Protein AF-A0A1Z1WNC3-F1 (afdb_monomer)

pLDDT: mean 75.71, std 20.49, range [34.81, 97.62]

Nearest PDB structures (foldseek):
  7zm7-assembly1_F  TM=2.151E-01  e=3.135E+00  Thermochaetoides thermophila DSM 1495

Foldseek 3Di:
DPVVVVVVVVVVVVVVVVVVVVVLVVVVVVVQVVQVVVQVVQPVKGWDWDDDPSDIDIDIGHDDPPDDPPPPPDDDDDDDDDDDDDDDDDDDDDDDDDPPPPDDDDDDDDDPVVVVVLVVVCVVVVHDSVVSVVVVVVVVVVVVVVVVVVVVVPPPPPDPDDDDDDDDDDD

Sequence (171 aa):
MEAGDEETRELAERLVAPLASAVRLTLLDALSAAADEITRDLAPGSVEIRLRGLDPTFVVTAPPPDEPFEDEVDQDFDHPHNGVAPSLVSLAPVAMNGEEGATSRINFRPPEHLKTRIEEAAGRERLSVNAWLVRAVSAMLEFDEQRGRRAERRVPRGAQGSSRRYTGWVN

Mean predicted aligned error: 20.3 Å

Organism: NCBI:txid67267

Solvent-accessible surface area (backbone atoms only — not comparable to full-atom values): 11226 Å² total; per-residue (Å²): 123,66,71,64,56,52,56,50,48,58,51,49,66,67,44,49,62,60,48,54,50,52,54,49,51,53,51,51,51,52,51,49,56,50,30,54,53,50,22,66,75,43,61,86,15,42,45,46,81,46,70,60,88,90,48,77,42,82,45,74,45,74,49,80,78,79,75,75,79,77,76,86,65,93,66,96,70,91,81,85,93,81,82,89,83,84,87,83,84,85,83,79,79,90,77,89,75,75,96,64,74,85,77,79,86,78,92,82,84,66,59,69,76,54,46,55,52,46,50,54,54,14,57,76,69,76,40,54,57,66,61,38,49,54,52,52,51,51,54,51,52,55,51,49,53,58,49,52,57,54,53,56,72,66,52,76,95,78,71,96,68,87,78,94,77,89,79,88,89,80,134

InterPro domains:
  IPR010985 Ribbon-helix-helix [SSF47598] (102-148)
  IPR013321 Arc-type ribbon-helix-helix [G3DSA:1.10.1220.10] (97-148)

Radius of gyration: 31.41 Å; Cα contacts (8 Å, |Δi|>4): 55; chains: 1; bounding box: 76×49×97 Å

Structure (mmCIF, N/CA/C/O backbone):
data_AF-A0A1Z1WNC3-F1
#
_entry.id   AF-A0A1Z1WNC3-F1
#
loop_
_atom_site.group_PDB
_atom_site.id
_atom_site.type_symbol
_atom_site.label_atom_id
_atom_site.label_alt_id
_atom_site.label_comp_id
_atom_site.label_asym_id
_atom_site.label_entity_id
_atom_site.label_seq_id
_atom_site.pdbx_PDB_ins_code
_atom_site.Cartn_x
_atom_site.Cartn_y
_atom_site.Cartn_z
_atom_site.occupancy
_atom_site.B_iso_or_equiv
_atom_site.auth_seq_id
_atom_site.auth_comp_id
_atom_site.auth_asym_id
_atom_site.auth_atom_id
_atom_site.pdbx_PDB_model_num
ATOM 1 N N . MET A 1 1 ? -31.635 22.665 34.136 1.00 60.25 1 MET A N 1
ATOM 2 C CA . MET A 1 1 ? -30.977 22.399 32.838 1.00 60.25 1 MET A CA 1
ATOM 3 C C . MET A 1 1 ? -29.826 21.397 32.965 1.00 60.25 1 MET A C 1
ATOM 5 O O . MET A 1 1 ? -29.495 20.807 31.956 1.00 60.25 1 MET A O 1
ATOM 9 N N . GLU A 1 2 ? -29.284 21.133 34.164 1.00 65.56 2 GLU A N 1
ATOM 10 C CA . GLU A 1 2 ? -28.157 20.196 34.379 1.00 65.56 2 GLU A CA 1
ATOM 11 C C . GLU A 1 2 ? -28.426 18.721 34.037 1.00 65.56 2 GLU A C 1
ATOM 13 O O . GLU A 1 2 ? -27.537 18.059 33.522 1.00 65.56 2 GLU A O 1
ATOM 18 N N . ALA A 1 3 ? -29.637 18.196 34.258 1.00 68.12 3 ALA A N 1
ATOM 19 C CA . ALA A 1 3 ? -29.897 16.761 34.068 1.00 68.12 3 ALA A CA 1
ATOM 20 C C . ALA A 1 3 ? -29.716 16.266 32.615 1.00 68.12 3 ALA A C 1
ATOM 22 O O . ALA A 1 3 ? -29.323 15.125 32.405 1.00 68.12 3 ALA A O 1
ATOM 23 N N . GLY A 1 4 ? -29.978 17.119 31.615 1.00 76.38 4 GLY A N 1
ATOM 24 C CA . GLY A 1 4 ? -29.804 16.753 30.203 1.00 76.38 4 GLY A CA 1
ATOM 25 C C . GLY A 1 4 ? -28.345 16.772 29.734 1.00 76.38 4 GLY A C 1
ATOM 26 O O . GLY A 1 4 ? -28.005 16.080 28.777 1.00 76.38 4 GLY A O 1
ATOM 27 N N . ASP A 1 5 ? -27.482 17.538 30.404 1.00 84.00 5 ASP A N 1
ATOM 28 C CA . ASP A 1 5 ? -26.047 17.585 30.099 1.00 84.00 5 ASP A CA 1
ATOM 29 C C . ASP A 1 5 ? -25.344 16.326 30.632 1.00 84.00 5 ASP A C 1
ATOM 31 O O . ASP A 1 5 ? -24.574 15.692 29.910 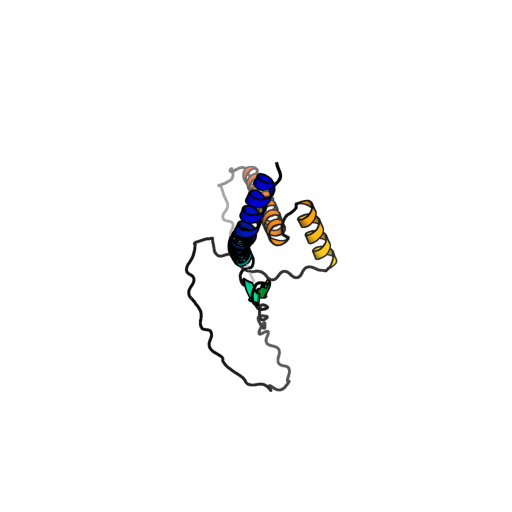1.00 84.00 5 ASP A O 1
ATOM 35 N N . GLU A 1 6 ? -25.712 15.881 31.840 1.00 85.81 6 GLU A N 1
ATOM 36 C CA . GLU A 1 6 ? -25.173 14.660 32.454 1.00 85.81 6 GLU A CA 1
ATOM 37 C C . GLU A 1 6 ? -25.549 13.395 31.662 1.00 85.81 6 GLU A C 1
ATOM 39 O O . GLU A 1 6 ? -24.688 12.581 31.343 1.00 85.81 6 GLU A O 1
ATOM 44 N N . GLU A 1 7 ? -26.810 13.259 31.237 1.00 83.31 7 GLU A N 1
ATOM 45 C CA . GLU A 1 7 ? -27.254 12.118 30.418 1.00 83.31 7 GLU A CA 1
ATOM 46 C C . GLU A 1 7 ? -26.538 12.073 29.054 1.00 83.31 7 GLU A C 1
ATOM 48 O O . GLU A 1 7 ? -26.148 11.007 28.564 1.00 83.31 7 GLU A O 1
ATOM 53 N N . THR A 1 8 ? -26.299 13.245 28.454 1.00 88.31 8 THR A N 1
ATOM 54 C CA . THR A 1 8 ? -25.534 13.365 27.205 1.00 88.31 8 THR A CA 1
ATOM 55 C C . THR A 1 8 ? -24.071 12.970 27.415 1.00 88.31 8 THR A C 1
ATOM 57 O O . THR A 1 8 ? -23.488 12.273 26.577 1.00 88.31 8 THR A O 1
ATOM 60 N N . ARG A 1 9 ? -23.479 13.361 28.547 1.00 88.38 9 ARG A N 1
ATOM 61 C CA . ARG A 1 9 ? -22.112 13.000 28.927 1.00 88.38 9 ARG A CA 1
ATOM 62 C C . ARG A 1 9 ? -21.962 11.493 29.141 1.00 88.38 9 ARG A C 1
ATOM 64 O O . ARG A 1 9 ? -21.058 10.888 28.566 1.00 88.38 9 ARG A O 1
ATOM 71 N N . GLU A 1 10 ? -22.880 10.872 29.876 1.00 91.62 10 GLU A N 1
ATOM 72 C CA . GLU A 1 10 ? -22.891 9.423 30.098 1.00 91.62 10 GLU A CA 1
ATOM 73 C C . GLU A 1 10 ? -23.035 8.634 28.787 1.00 91.62 10 GLU A C 1
ATOM 75 O O . GLU A 1 10 ? -22.466 7.549 28.629 1.00 91.62 10 GLU A O 1
ATOM 80 N N . LEU A 1 11 ? -23.828 9.136 27.834 1.00 90.94 11 LEU A N 1
ATOM 81 C CA . LEU A 1 11 ? -23.948 8.539 26.501 1.00 90.94 11 LEU A CA 1
ATOM 82 C C . LEU A 1 11 ? -22.644 8.665 25.708 1.00 90.94 11 LEU A C 1
ATOM 84 O O . LEU A 1 11 ? -22.208 7.689 25.097 1.00 90.94 11 LEU A O 1
ATOM 88 N N . ALA A 1 12 ? -22.000 9.833 25.740 1.00 90.75 12 ALA A N 1
ATOM 89 C CA . ALA A 1 12 ? -20.724 10.048 25.069 1.00 90.75 12 ALA A CA 1
ATOM 90 C C . ALA A 1 12 ? -19.634 9.113 25.619 1.00 90.75 12 ALA A C 1
ATOM 92 O O . ALA A 1 12 ? -18.965 8.436 24.839 1.00 90.75 12 ALA A O 1
ATOM 93 N N . GLU A 1 13 ? -19.504 8.996 26.943 1.00 92.38 13 GLU A N 1
ATOM 94 C CA . GLU A 1 13 ? -18.517 8.121 27.592 1.00 92.38 13 GLU A CA 1
ATOM 95 C C . GLU A 1 13 ? -18.703 6.643 27.201 1.00 92.38 13 GLU A C 1
ATOM 97 O O . GLU A 1 13 ? -17.723 5.938 26.941 1.00 92.38 13 GLU A O 1
ATOM 102 N N . ARG A 1 14 ? -19.953 6.186 27.039 1.00 94.19 14 ARG A N 1
ATOM 103 C CA . ARG A 1 14 ? -20.269 4.831 26.551 1.00 94.19 14 ARG A CA 1
ATOM 104 C C . ARG A 1 14 ? -19.893 4.602 25.085 1.00 94.19 14 ARG A C 1
ATOM 106 O O . ARG A 1 14 ? -19.600 3.468 24.708 1.00 94.19 14 ARG A O 1
ATOM 113 N N . LEU A 1 15 ? -19.899 5.646 24.256 1.00 95.69 15 LEU A N 1
ATOM 114 C CA . LEU A 1 15 ? -19.623 5.546 22.819 1.00 95.69 15 LEU A CA 1
ATOM 115 C C . LEU A 1 15 ? -18.136 5.644 22.468 1.00 95.69 15 LEU A C 1
ATOM 117 O O . LEU A 1 15 ? -17.735 5.121 21.427 1.00 95.69 15 LEU A O 1
ATOM 121 N N . VAL A 1 16 ? -17.306 6.258 23.317 1.00 94.75 16 VAL A N 1
ATOM 122 C CA . VAL A 1 16 ? -15.878 6.472 23.023 1.00 94.75 16 VAL A CA 1
ATOM 123 C C . VAL A 1 16 ? -15.142 5.156 22.755 1.00 94.75 16 VAL A C 1
ATOM 125 O O . VAL A 1 16 ? -14.445 5.046 21.747 1.00 94.75 16 VAL A O 1
ATOM 128 N N . ALA A 1 17 ? -15.302 4.140 23.608 1.00 93.38 17 ALA A N 1
ATOM 129 C CA . ALA A 1 17 ? -14.576 2.874 23.454 1.00 93.38 17 ALA A CA 1
ATOM 130 C C . ALA A 1 17 ? -14.989 2.064 22.197 1.00 93.38 17 ALA A C 1
ATOM 132 O O . ALA A 1 17 ? -14.100 1.629 21.451 1.00 93.38 17 ALA A O 1
ATOM 133 N N . PRO A 1 18 ? -16.292 1.885 21.892 1.00 94.56 18 PRO A N 1
ATOM 134 C CA . PRO A 1 18 ? -16.732 1.285 20.631 1.00 94.56 18 PRO A CA 1
ATOM 135 C C . PRO A 1 18 ? -16.279 2.072 19.398 1.00 94.56 18 PRO A C 1
ATOM 137 O O . PRO A 1 18 ? -15.811 1.475 18.428 1.00 94.56 18 PRO A O 1
ATOM 140 N N . LEU A 1 19 ? -16.363 3.406 19.438 1.00 96.31 19 LEU A N 1
ATOM 141 C CA . LEU A 1 19 ? -15.965 4.260 18.320 1.00 96.31 19 LEU A CA 1
ATOM 142 C C . LEU A 1 19 ? -14.458 4.179 18.059 1.00 96.31 19 LEU A C 1
ATOM 144 O O . LEU A 1 19 ? -14.043 4.022 16.913 1.00 96.31 19 LEU A O 1
ATOM 148 N N . ALA A 1 20 ? -13.637 4.219 19.111 1.00 92.88 20 ALA A N 1
ATOM 149 C CA . ALA A 1 20 ? -12.190 4.066 18.994 1.00 92.88 20 ALA A CA 1
ATOM 150 C C . ALA A 1 20 ? -11.814 2.705 18.384 1.00 92.88 20 ALA A C 1
ATOM 152 O O . ALA A 1 20 ? -10.911 2.623 17.551 1.00 92.88 20 ALA A O 1
ATOM 153 N N . SER A 1 21 ? -12.551 1.648 18.739 1.00 95.69 21 SER A N 1
ATOM 154 C CA . SER A 1 21 ? -12.364 0.309 18.175 1.00 95.69 21 SER A CA 1
ATOM 155 C C . SER A 1 21 ? -12.737 0.250 16.691 1.00 95.69 21 SER A C 1
ATOM 157 O O . SER A 1 21 ? -11.983 -0.310 15.896 1.00 95.69 21 SER A O 1
ATOM 159 N N . ALA A 1 22 ? -13.861 0.863 16.305 1.00 96.38 22 ALA A N 1
ATOM 160 C CA . ALA A 1 22 ? -14.310 0.921 14.916 1.00 96.38 22 ALA A CA 1
ATOM 161 C C . ALA A 1 22 ? -13.334 1.711 14.033 1.00 96.38 22 ALA A C 1
ATOM 163 O O . ALA A 1 22 ? -12.907 1.210 12.999 1.00 96.38 22 ALA A O 1
ATOM 164 N N . VAL A 1 23 ? -12.906 2.900 14.475 1.00 96.06 23 VAL A N 1
ATOM 165 C CA . VAL A 1 23 ? -11.907 3.712 13.759 1.00 96.06 23 VAL A CA 1
ATOM 166 C C . VAL A 1 23 ? -10.604 2.937 13.590 1.00 96.06 23 VAL A C 1
ATOM 168 O O . VAL A 1 23 ? -10.039 2.912 12.499 1.00 96.06 23 VAL A O 1
ATOM 171 N N . ARG A 1 24 ? -10.138 2.260 14.644 1.00 93.50 24 ARG A N 1
ATOM 172 C CA . ARG A 1 24 ? -8.913 1.460 14.581 1.00 93.50 24 ARG A CA 1
ATOM 173 C C . ARG A 1 24 ? -9.025 0.310 13.581 1.00 93.50 24 ARG A C 1
ATOM 175 O O . ARG A 1 24 ? -8.076 0.080 12.838 1.00 93.50 24 ARG A O 1
ATOM 182 N N . LEU A 1 25 ? -10.152 -0.401 13.557 1.00 95.00 25 LEU A N 1
ATOM 183 C CA . LEU A 1 25 ? -10.376 -1.477 12.592 1.00 95.00 25 LEU A CA 1
ATOM 184 C C . LEU A 1 25 ? -10.359 -0.941 11.157 1.00 95.00 25 LEU A C 1
ATOM 186 O O . LEU A 1 25 ? -9.649 -1.492 10.323 1.00 95.00 25 LEU A O 1
ATOM 190 N N . THR A 1 26 ? -11.053 0.169 10.896 1.00 97.44 26 THR A N 1
ATOM 191 C CA . THR A 1 26 ? -11.053 0.822 9.579 1.00 97.44 26 THR A CA 1
ATOM 192 C C . THR A 1 26 ? -9.649 1.252 9.151 1.00 97.44 26 THR A C 1
ATOM 194 O O . THR A 1 26 ? -9.278 1.085 7.994 1.00 97.44 26 THR A O 1
ATOM 197 N N . LEU A 1 27 ? -8.836 1.778 10.075 1.00 96.31 27 LEU A N 1
ATOM 198 C CA . LEU A 1 27 ? -7.448 2.143 9.781 1.00 96.31 27 LEU A CA 1
ATOM 199 C C . LEU A 1 27 ? -6.585 0.919 9.463 1.00 96.31 27 LEU A C 1
ATOM 201 O O . LEU A 1 27 ? -5.783 0.976 8.538 1.00 96.31 27 LEU A O 1
ATOM 205 N N . LEU A 1 28 ? -6.737 -0.183 10.200 1.00 95.56 28 LEU A N 1
ATOM 206 C CA . LEU A 1 28 ? -6.001 -1.417 9.916 1.00 95.56 28 LEU A CA 1
ATOM 207 C C . LEU A 1 28 ? -6.384 -2.017 8.562 1.00 95.56 28 LEU A C 1
ATOM 209 O O . LEU A 1 28 ? -5.501 -2.486 7.848 1.00 95.56 28 LEU A O 1
ATOM 213 N N . ASP A 1 29 ? -7.664 -1.968 8.202 1.00 96.00 29 ASP A N 1
ATOM 214 C CA . ASP A 1 29 ? -8.154 -2.410 6.896 1.00 96.00 29 ASP A CA 1
ATOM 215 C C . ASP A 1 29 ? -7.550 -1.563 5.764 1.00 96.00 29 ASP A C 1
ATOM 217 O O . ASP A 1 29 ? -6.923 -2.092 4.847 1.00 96.00 29 ASP A O 1
ATOM 221 N N . ALA A 1 30 ? -7.605 -0.233 5.900 1.00 97.62 30 ALA A N 1
ATOM 222 C CA . ALA A 1 30 ? -7.017 0.691 4.932 1.00 97.62 30 ALA A CA 1
ATOM 223 C C . ALA A 1 30 ? -5.495 0.514 4.785 1.00 97.62 30 ALA A C 1
ATOM 225 O O . ALA A 1 30 ? -4.977 0.518 3.669 1.00 97.62 30 ALA A O 1
ATOM 226 N N . LEU A 1 31 ? -4.770 0.337 5.895 1.00 96.75 31 LEU A N 1
ATOM 227 C CA . LEU A 1 31 ? -3.327 0.089 5.863 1.00 96.75 31 LEU A CA 1
ATOM 228 C C . LEU A 1 31 ? -2.998 -1.259 5.211 1.00 96.75 31 LEU A C 1
ATOM 230 O O . LEU A 1 31 ? -2.019 -1.341 4.475 1.00 96.75 31 LEU A O 1
ATOM 234 N N . SER A 1 32 ? -3.808 -2.293 5.450 1.00 94.31 32 SER A N 1
ATOM 235 C CA . SER A 1 32 ? -3.619 -3.616 4.839 1.00 94.31 32 SER A CA 1
ATOM 236 C C . SER A 1 32 ? -3.816 -3.553 3.325 1.00 94.31 32 SER A C 1
ATOM 238 O O . SER A 1 32 ? -2.948 -4.000 2.581 1.00 94.31 32 SER A O 1
ATOM 240 N N . ALA A 1 33 ? -4.886 -2.898 2.864 1.00 96.12 33 ALA A N 1
ATOM 241 C CA . ALA A 1 33 ? -5.124 -2.680 1.439 1.00 96.12 33 ALA A CA 1
ATOM 242 C C . ALA A 1 33 ? -3.984 -1.885 0.773 1.00 96.12 33 ALA A C 1
ATOM 244 O O . ALA A 1 33 ? -3.541 -2.234 -0.321 1.00 96.12 33 ALA A O 1
ATOM 245 N N . ALA A 1 34 ? -3.468 -0.853 1.448 1.00 95.69 34 ALA A N 1
ATOM 246 C CA . ALA A 1 34 ? -2.327 -0.084 0.958 1.00 95.69 34 ALA A CA 1
ATOM 247 C C . ALA A 1 34 ? -1.033 -0.919 0.903 1.00 95.69 34 ALA A C 1
ATOM 249 O O . ALA A 1 34 ? -0.267 -0.803 -0.050 1.00 95.69 34 ALA A O 1
ATOM 250 N N . ALA A 1 35 ? -0.778 -1.775 1.897 1.00 93.38 35 ALA A N 1
ATOM 251 C CA . ALA A 1 35 ? 0.387 -2.661 1.903 1.00 93.38 35 ALA A CA 1
ATOM 252 C C . ALA A 1 35 ? 0.342 -3.685 0.757 1.00 93.38 35 ALA A C 1
ATOM 254 O O . ALA A 1 35 ? 1.378 -3.954 0.146 1.00 93.38 35 ALA A O 1
ATOM 255 N N . ASP A 1 36 ? -0.844 -4.200 0.419 1.00 93.94 36 ASP A N 1
ATOM 256 C CA . ASP A 1 36 ? -1.036 -5.092 -0.729 1.00 93.94 36 ASP A CA 1
ATOM 257 C C . ASP A 1 36 ? -0.745 -4.389 -2.059 1.00 93.94 36 ASP A C 1
ATOM 259 O O . ASP A 1 36 ? -0.116 -4.974 -2.941 1.00 93.94 36 ASP A O 1
ATOM 263 N N . GLU A 1 37 ? -1.188 -3.140 -2.216 1.00 94.81 37 GLU A N 1
ATOM 264 C CA . GLU A 1 37 ? -0.898 -2.326 -3.402 1.00 94.81 37 GLU A CA 1
ATOM 265 C C . GLU A 1 37 ? 0.610 -2.079 -3.539 1.00 94.81 37 GLU A C 1
ATOM 267 O O . GLU A 1 37 ? 1.201 -2.390 -4.572 1.00 94.81 37 GLU A O 1
ATOM 272 N N . ILE A 1 38 ? 1.263 -1.646 -2.456 1.00 93.25 38 ILE A N 1
ATOM 273 C CA . ILE A 1 38 ? 2.712 -1.411 -2.438 1.00 93.25 38 ILE A CA 1
ATOM 274 C C . ILE A 1 38 ? 3.489 -2.707 -2.705 1.00 93.25 38 ILE A C 1
ATOM 276 O O . ILE A 1 38 ? 4.492 -2.685 -3.412 1.00 93.25 38 ILE A O 1
ATOM 280 N N . THR A 1 39 ? 3.049 -3.845 -2.164 1.00 90.25 39 THR A N 1
ATOM 281 C CA . THR A 1 39 ? 3.710 -5.144 -2.373 1.00 90.25 39 THR A CA 1
ATOM 282 C C . THR A 1 39 ? 3.669 -5.578 -3.835 1.00 90.25 39 THR A C 1
ATOM 284 O O . THR A 1 39 ? 4.657 -6.117 -4.333 1.00 90.25 39 THR A O 1
ATOM 287 N N . ARG A 1 40 ? 2.567 -5.310 -4.549 1.00 88.69 40 ARG A N 1
ATOM 288 C CA . ARG A 1 40 ? 2.490 -5.574 -5.996 1.00 88.69 40 ARG A CA 1
ATOM 289 C C . ARG A 1 40 ? 3.503 -4.731 -6.765 1.00 88.69 40 ARG A C 1
ATOM 291 O O . ARG A 1 40 ? 4.209 -5.268 -7.614 1.00 88.69 40 ARG A O 1
ATOM 298 N N . ASP A 1 41 ? 3.626 -3.456 -6.411 1.00 89.88 41 ASP A N 1
ATOM 299 C CA . ASP A 1 41 ? 4.564 -2.530 -7.053 1.00 89.88 41 ASP A CA 1
ATOM 300 C C . ASP A 1 41 ? 6.035 -2.815 -6.695 1.00 89.88 41 ASP A C 1
ATOM 302 O O . ASP A 1 41 ? 6.940 -2.507 -7.475 1.00 89.88 41 ASP A O 1
ATOM 306 N N . LEU A 1 42 ? 6.293 -3.405 -5.521 1.00 87.56 42 LEU A N 1
ATOM 307 C CA . LEU A 1 42 ? 7.640 -3.666 -5.001 1.00 87.56 42 LEU A CA 1
ATOM 308 C C . LEU A 1 42 ? 8.249 -4.998 -5.475 1.00 87.56 42 LEU A C 1
ATOM 310 O O . LEU A 1 42 ? 9.445 -5.222 -5.261 1.00 87.56 42 LEU A O 1
ATOM 314 N N . ALA A 1 43 ? 7.477 -5.884 -6.112 1.00 83.62 43 ALA A N 1
ATOM 315 C CA . ALA A 1 43 ? 7.929 -7.223 -6.489 1.00 83.62 43 ALA A CA 1
ATOM 316 C C . ALA A 1 43 ? 9.325 -7.199 -7.168 1.00 83.62 43 ALA A C 1
ATOM 318 O O . ALA A 1 43 ? 9.553 -6.424 -8.105 1.00 83.62 43 ALA A O 1
ATOM 319 N N . PRO A 1 44 ? 10.289 -8.050 -6.750 1.00 80.94 44 PRO A N 1
ATOM 320 C CA . PRO A 1 44 ? 10.134 -9.229 -5.891 1.00 80.94 44 PRO A CA 1
ATOM 321 C C . PRO A 1 44 ? 10.179 -8.946 -4.379 1.00 80.94 44 PRO A C 1
ATOM 323 O O . PRO A 1 44 ? 10.133 -9.891 -3.597 1.00 80.94 44 PRO A O 1
ATOM 326 N N . GLY A 1 45 ? 10.293 -7.683 -3.957 1.00 89.69 45 GLY A N 1
ATOM 327 C CA . GLY A 1 45 ? 10.172 -7.314 -2.548 1.00 89.69 45 GLY A CA 1
ATOM 328 C C . GLY A 1 45 ? 8.718 -7.288 -2.072 1.00 89.69 45 GLY A C 1
ATOM 329 O O . GLY A 1 45 ? 7.790 -7.305 -2.878 1.00 89.69 45 GLY A O 1
ATOM 330 N N . SER A 1 46 ? 8.519 -7.226 -0.758 1.00 93.25 46 SER A N 1
ATOM 331 C CA . SER A 1 46 ? 7.193 -7.149 -0.137 1.00 93.25 46 SER A CA 1
ATOM 332 C C . SER A 1 46 ? 7.161 -6.161 1.022 1.00 93.25 46 SER A C 1
ATOM 334 O O . SER A 1 46 ? 8.183 -5.871 1.651 1.00 93.25 46 SER A O 1
ATOM 336 N N . VAL A 1 47 ? 5.972 -5.632 1.305 1.00 96.06 47 VAL A N 1
ATOM 337 C CA . VAL A 1 47 ? 5.697 -4.819 2.489 1.00 96.06 47 VAL A CA 1
ATOM 338 C C . VAL A 1 47 ? 4.595 -5.494 3.288 1.00 96.06 47 VAL A C 1
ATOM 340 O O . VAL A 1 47 ? 3.467 -5.625 2.829 1.00 96.06 47 VAL A O 1
ATOM 343 N N . GLU A 1 48 ? 4.915 -5.892 4.511 1.00 93.75 48 GLU A N 1
ATOM 344 C CA . GLU A 1 48 ? 3.985 -6.542 5.428 1.00 93.75 48 GLU A CA 1
ATOM 345 C C . GLU A 1 48 ? 3.710 -5.658 6.643 1.00 93.75 48 GLU A C 1
ATOM 347 O O . GLU A 1 48 ? 4.552 -4.862 7.070 1.00 93.75 48 GLU A O 1
ATOM 352 N N . ILE A 1 49 ? 2.536 -5.832 7.248 1.00 95.19 49 ILE A N 1
ATOM 353 C CA . ILE A 1 49 ? 2.173 -5.168 8.501 1.00 95.19 49 ILE A CA 1
ATOM 354 C C . ILE A 1 49 ? 2.235 -6.179 9.638 1.00 95.19 49 ILE A C 1
ATOM 356 O O . ILE A 1 49 ? 1.525 -7.182 9.657 1.00 95.19 49 ILE A O 1
ATOM 360 N N . ARG A 1 50 ? 3.059 -5.878 10.641 1.00 94.06 50 ARG A N 1
ATOM 361 C CA . ARG A 1 50 ? 3.198 -6.663 11.865 1.00 94.06 50 ARG A CA 1
ATOM 362 C C . ARG A 1 50 ? 2.576 -5.919 13.037 1.00 94.06 50 ARG A C 1
ATOM 364 O O . ARG A 1 50 ? 2.933 -4.774 13.309 1.00 94.06 50 ARG A O 1
ATOM 371 N N . LEU A 1 51 ? 1.682 -6.588 13.757 1.00 93.19 51 LEU A N 1
ATOM 372 C CA . LEU A 1 51 ? 1.037 -6.039 14.948 1.00 93.19 51 LEU A CA 1
ATOM 373 C C . LEU A 1 51 ? 1.788 -6.465 16.211 1.00 93.19 51 LEU A C 1
ATOM 375 O O . LEU A 1 51 ? 2.035 -7.653 16.428 1.00 93.19 51 LEU A O 1
ATOM 379 N N . ARG A 1 52 ? 2.111 -5.497 17.071 1.00 91.06 52 ARG A N 1
ATOM 380 C CA . ARG A 1 52 ? 2.569 -5.741 18.444 1.00 91.06 52 ARG A CA 1
ATOM 381 C C . ARG A 1 52 ? 1.511 -5.226 19.404 1.00 91.06 52 ARG A C 1
ATOM 383 O O . ARG A 1 52 ? 1.429 -4.034 19.676 1.00 91.06 52 ARG A O 1
ATOM 390 N N . GLY A 1 53 ? 0.656 -6.129 19.875 1.00 88.06 53 GLY A N 1
ATOM 391 C CA . GLY A 1 53 ? -0.549 -5.732 20.597 1.00 88.06 53 GLY A CA 1
ATOM 392 C C . GLY A 1 53 ? -1.440 -4.883 19.693 1.00 88.06 53 GLY A C 1
ATOM 393 O O . GLY A 1 53 ? -2.003 -5.395 18.725 1.00 88.06 53 GLY A O 1
ATOM 394 N N . LEU A 1 54 ? -1.542 -3.587 19.998 1.00 81.44 54 LEU A N 1
ATOM 395 C CA . LEU A 1 54 ? -2.343 -2.652 19.215 1.00 81.44 54 LEU A CA 1
ATOM 396 C C . LEU A 1 54 ? -1.534 -1.773 18.247 1.00 81.44 54 LEU A C 1
ATOM 398 O O . LEU A 1 54 ? -2.154 -1.064 17.451 1.00 81.44 54 LEU A O 1
ATOM 402 N N . ASP A 1 55 ? -0.205 -1.876 18.253 1.00 90.25 55 ASP A N 1
ATOM 403 C CA . ASP A 1 55 ? 0.674 -1.014 17.464 1.00 90.25 55 ASP A CA 1
ATOM 404 C C . ASP A 1 55 ? 1.089 -1.685 16.141 1.00 90.25 55 ASP A C 1
ATOM 406 O O . ASP A 1 55 ? 1.759 -2.727 16.165 1.00 90.25 55 ASP A O 1
ATOM 410 N N . PRO A 1 56 ? 0.691 -1.131 14.977 1.00 92.62 56 PRO A N 1
ATOM 411 C CA . PRO A 1 56 ? 1.124 -1.620 13.675 1.00 92.62 56 PRO A CA 1
ATOM 412 C C . PRO A 1 56 ? 2.535 -1.138 13.325 1.00 92.62 56 PRO A C 1
ATOM 414 O O . PRO A 1 56 ? 2.895 0.017 13.540 1.00 92.62 56 PRO A O 1
ATOM 417 N N . THR A 1 57 ? 3.330 -2.028 12.734 1.00 94.38 57 THR A N 1
ATOM 418 C CA . THR A 1 57 ? 4.681 -1.742 12.233 1.00 94.38 57 THR A CA 1
ATOM 419 C C . THR A 1 57 ? 4.849 -2.317 10.835 1.00 94.38 57 THR A C 1
ATOM 421 O O . THR A 1 57 ? 4.377 -3.419 10.566 1.00 94.38 57 THR A O 1
ATOM 424 N N . PHE A 1 58 ? 5.527 -1.589 9.952 1.00 94.62 58 PHE A N 1
ATOM 425 C CA . PHE A 1 58 ? 5.841 -2.077 8.613 1.00 94.62 58 PHE A CA 1
ATOM 426 C C . PHE A 1 58 ? 7.127 -2.898 8.626 1.00 94.62 58 PHE A C 1
ATOM 428 O O . PHE A 1 58 ? 8.127 -2.502 9.228 1.00 94.62 58 PHE A O 1
ATOM 435 N N . VAL A 1 59 ? 7.104 -4.029 7.933 1.00 95.25 59 VAL A N 1
ATOM 436 C CA . VAL A 1 59 ? 8.272 -4.854 7.641 1.00 95.25 59 VAL A CA 1
ATOM 437 C C . VAL A 1 59 ? 8.440 -4.865 6.135 1.00 95.25 59 VAL A C 1
ATOM 439 O O . VAL A 1 59 ? 7.534 -5.261 5.411 1.00 95.25 59 VAL A O 1
ATOM 442 N N . VAL A 1 60 ? 9.593 -4.401 5.668 1.00 95.12 60 VAL A N 1
ATOM 443 C CA . VAL A 1 60 ? 9.903 -4.330 4.242 1.00 95.12 60 VAL A CA 1
ATOM 444 C C . VAL A 1 60 ? 10.949 -5.386 3.934 1.00 95.12 60 VAL A C 1
ATOM 446 O O . VAL A 1 60 ? 12.061 -5.332 4.462 1.00 95.12 60 VAL A O 1
ATOM 449 N N . THR A 1 61 ? 10.595 -6.330 3.075 1.00 92.00 61 THR A N 1
ATOM 450 C CA . THR A 1 61 ? 11.526 -7.308 2.521 1.00 92.00 61 THR A CA 1
ATOM 451 C C . THR A 1 61 ? 11.989 -6.778 1.177 1.00 92.00 61 THR A C 1
AT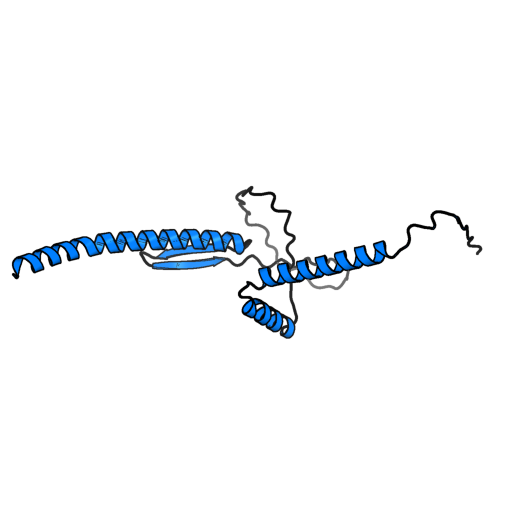OM 453 O O . THR A 1 61 ? 11.228 -6.751 0.212 1.00 92.00 61 THR A O 1
ATOM 456 N N . ALA A 1 62 ? 13.235 -6.311 1.114 1.00 84.19 62 ALA A N 1
ATOM 457 C CA . ALA A 1 62 ? 13.850 -5.957 -0.156 1.00 84.19 62 ALA A CA 1
ATOM 458 C C . ALA A 1 62 ? 14.084 -7.233 -0.985 1.00 84.19 62 ALA A C 1
ATOM 460 O O . ALA A 1 62 ? 14.349 -8.292 -0.407 1.00 84.19 62 ALA A O 1
ATOM 461 N N . PRO A 1 63 ? 13.996 -7.156 -2.319 1.00 78.94 63 PRO A N 1
ATOM 462 C CA . PRO A 1 63 ? 14.293 -8.305 -3.157 1.00 78.94 63 PRO A CA 1
ATOM 463 C C . PRO A 1 63 ? 15.727 -8.805 -2.945 1.00 78.94 63 PRO A C 1
ATOM 465 O O . PRO A 1 63 ? 16.612 -7.990 -2.656 1.00 78.94 63 PRO A O 1
ATOM 468 N N . PRO A 1 64 ? 15.968 -10.124 -3.083 1.00 72.50 64 PRO A N 1
ATOM 469 C CA . PRO A 1 64 ? 17.317 -10.659 -3.004 1.00 72.50 64 PRO A CA 1
ATOM 470 C C . PRO A 1 64 ? 18.194 -9.971 -4.061 1.00 72.50 64 PRO A C 1
ATOM 472 O O . PRO A 1 64 ? 17.717 -9.723 -5.172 1.00 72.50 64 PRO A O 1
ATOM 475 N N . PRO A 1 65 ? 19.447 -9.615 -3.723 1.00 66.81 65 PRO A N 1
ATOM 476 C CA . PRO A 1 65 ? 20.371 -9.090 -4.715 1.00 66.81 65 PRO A CA 1
ATOM 477 C C . PRO A 1 65 ? 20.554 -10.142 -5.812 1.00 66.81 65 PRO A C 1
ATOM 479 O O . PRO A 1 65 ? 20.742 -11.315 -5.496 1.00 66.81 65 PRO A O 1
ATOM 482 N N . ASP A 1 66 ? 20.483 -9.725 -7.079 1.00 67.62 66 ASP A N 1
ATOM 483 C CA . ASP A 1 66 ? 20.806 -10.604 -8.204 1.00 67.62 66 ASP A CA 1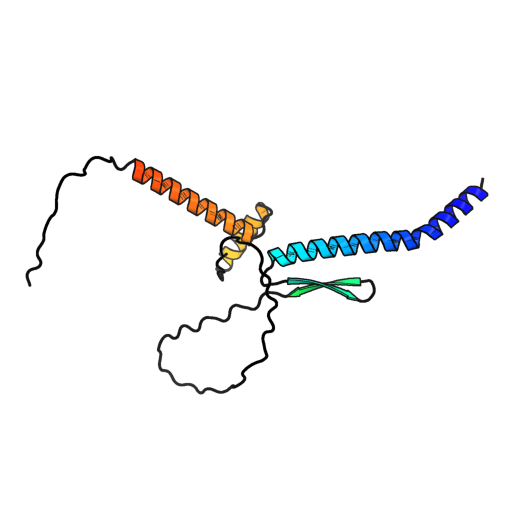
ATOM 484 C C . ASP A 1 66 ? 22.220 -11.164 -7.972 1.00 67.62 66 ASP A C 1
ATOM 486 O O . ASP A 1 66 ? 23.179 -10.386 -7.866 1.00 67.62 66 ASP A O 1
ATOM 490 N N . GLU A 1 67 ? 22.351 -12.491 -7.838 1.00 53.19 67 GLU A N 1
ATOM 491 C CA . GLU A 1 67 ? 23.666 -13.126 -7.855 1.00 53.19 67 GLU A CA 1
ATOM 492 C C . GLU A 1 67 ? 24.319 -12.774 -9.196 1.00 53.19 67 GLU A C 1
ATOM 494 O O . GLU A 1 67 ? 23.672 -12.902 -10.244 1.00 53.19 67 GLU A O 1
ATOM 499 N N . PRO A 1 68 ? 25.556 -12.249 -9.189 1.00 54.41 68 PRO A N 1
ATOM 500 C CA . PRO A 1 68 ? 26.253 -11.989 -10.430 1.00 54.41 68 PRO A CA 1
ATOM 501 C C . PRO A 1 68 ? 26.348 -13.312 -11.184 1.00 54.41 68 PRO A C 1
ATOM 503 O O . PRO A 1 68 ? 26.796 -14.313 -10.632 1.00 54.41 68 PRO A O 1
ATOM 506 N N . PHE A 1 69 ? 25.931 -13.304 -12.448 1.00 46.72 69 PHE A N 1
ATOM 507 C CA . PHE A 1 69 ? 26.409 -14.298 -13.390 1.00 46.72 69 PHE A CA 1
ATOM 508 C C . PHE A 1 69 ? 27.934 -14.209 -13.344 1.00 46.72 69 PHE A C 1
ATOM 510 O O . PHE A 1 69 ? 28.509 -13.194 -13.743 1.00 46.72 69 PHE A O 1
ATOM 517 N N . GLU A 1 70 ? 28.578 -15.217 -12.760 1.00 45.34 70 GLU A N 1
ATOM 518 C CA . GLU A 1 70 ? 29.988 -15.456 -13.005 1.00 45.34 70 GLU A CA 1
ATOM 519 C C . GLU A 1 70 ? 30.077 -15.722 -14.506 1.00 45.34 70 GLU A C 1
ATOM 521 O O . GLU A 1 70 ? 29.665 -16.772 -14.996 1.00 45.34 70 GLU A O 1
ATOM 526 N N . ASP A 1 71 ? 30.517 -14.712 -15.256 1.00 43.78 71 ASP A N 1
ATOM 527 C CA . ASP A 1 71 ? 31.069 -14.942 -16.577 1.00 43.78 71 ASP A CA 1
ATOM 528 C C . ASP A 1 71 ? 32.204 -15.954 -16.366 1.00 43.78 71 ASP A C 1
ATOM 530 O O . ASP A 1 71 ? 33.282 -15.594 -15.887 1.00 43.78 71 ASP A O 1
ATOM 534 N N . GLU A 1 72 ? 31.953 -17.226 -16.688 1.00 43.91 72 GLU A N 1
ATOM 535 C CA . GLU A 1 72 ? 32.989 -18.212 -16.997 1.00 43.91 72 GLU A CA 1
ATOM 536 C C . GLU A 1 72 ? 33.734 -17.712 -18.244 1.00 43.91 72 GLU A C 1
ATOM 538 O O . GLU A 1 72 ? 33.564 -18.183 -19.367 1.00 43.91 72 GLU A O 1
ATOM 543 N N . VAL A 1 73 ? 34.546 -16.676 -18.056 1.00 43.78 73 VAL A N 1
ATOM 544 C CA . VAL A 1 73 ? 35.689 -16.405 -18.905 1.00 43.78 73 VAL A CA 1
ATOM 545 C C . VAL A 1 73 ? 36.811 -17.292 -18.395 1.00 43.78 73 VAL A C 1
ATOM 547 O O . VAL A 1 73 ? 37.382 -17.033 -17.339 1.00 43.78 73 VAL A O 1
ATOM 550 N N . ASP A 1 74 ? 37.100 -18.339 -19.170 1.00 48.09 74 ASP A N 1
ATOM 551 C CA . ASP A 1 74 ? 38.349 -19.100 -19.155 1.00 48.09 74 ASP A CA 1
ATOM 552 C C . ASP A 1 74 ? 39.540 -18.178 -18.849 1.00 48.09 74 ASP A C 1
ATOM 554 O O . ASP A 1 74 ? 40.059 -17.508 -19.745 1.00 48.09 74 ASP A O 1
ATOM 558 N N . GLN A 1 75 ? 39.981 -18.140 -17.593 1.00 40.09 75 GLN A N 1
ATOM 559 C CA . GLN A 1 75 ? 41.317 -17.700 -17.212 1.00 40.09 75 GLN A CA 1
ATOM 560 C C . GLN A 1 75 ? 41.799 -18.579 -16.061 1.00 40.09 75 GLN A C 1
ATOM 562 O O . GLN A 1 75 ? 41.511 -18.333 -14.892 1.00 40.09 75 GLN A O 1
ATOM 567 N N . ASP A 1 76 ? 42.546 -19.618 -16.439 1.00 46.62 76 ASP A N 1
ATOM 568 C CA . ASP A 1 76 ? 43.577 -20.257 -15.624 1.00 46.62 76 ASP A CA 1
ATOM 569 C C . ASP A 1 76 ? 44.296 -19.213 -14.764 1.00 46.62 76 ASP A C 1
ATOM 571 O O . ASP A 1 76 ? 45.136 -18.508 -15.301 1.00 46.62 76 ASP A O 1
ATOM 575 N N . PHE A 1 77 ? 44.013 -19.125 -13.462 1.00 38.88 77 PHE A N 1
ATOM 576 C CA . PHE A 1 77 ? 44.973 -18.705 -12.435 1.00 38.88 77 PHE A CA 1
ATOM 577 C C . PHE A 1 77 ? 44.482 -19.179 -11.055 1.00 38.88 77 PHE A C 1
ATOM 579 O O . PHE A 1 77 ? 43.633 -18.559 -10.425 1.00 38.88 77 PHE A O 1
ATOM 586 N N . ASP A 1 78 ? 45.025 -20.330 -10.644 1.00 47.34 78 ASP A N 1
ATOM 587 C CA . ASP A 1 78 ? 45.413 -20.731 -9.282 1.00 47.34 78 ASP A CA 1
ATOM 588 C C . ASP A 1 78 ? 44.832 -19.881 -8.133 1.00 47.34 78 ASP A C 1
ATOM 590 O O . ASP A 1 78 ? 45.256 -18.741 -8.000 1.00 47.34 78 ASP A O 1
ATOM 594 N N . HIS A 1 79 ? 43.908 -20.421 -7.315 1.00 41.28 79 HIS A N 1
ATOM 595 C CA . HIS A 1 79 ? 43.792 -20.247 -5.845 1.00 41.28 79 HIS A CA 1
ATOM 596 C C . HIS A 1 79 ? 42.712 -21.207 -5.264 1.00 41.28 79 HIS A C 1
ATOM 598 O O . HIS A 1 79 ? 41.765 -21.575 -5.959 1.00 41.28 79 HIS A O 1
ATOM 604 N N . PRO A 1 80 ? 42.842 -21.675 -4.003 1.00 43.91 80 PRO A N 1
ATOM 605 C CA . PRO A 1 80 ? 42.228 -22.919 -3.533 1.00 43.91 80 PRO A CA 1
ATOM 606 C C . PRO A 1 80 ? 40.763 -22.770 -3.091 1.00 43.91 80 PRO A C 1
ATOM 608 O O . PRO A 1 80 ? 40.418 -21.890 -2.303 1.00 43.91 80 PRO A O 1
ATOM 611 N N . HIS A 1 81 ? 39.917 -23.713 -3.519 1.00 39.62 81 HIS A N 1
ATOM 612 C CA . HIS A 1 81 ? 38.550 -23.880 -3.027 1.00 39.62 81 HIS A CA 1
ATOM 613 C C . HIS A 1 81 ? 38.533 -24.234 -1.536 1.00 39.62 81 HIS A C 1
ATOM 615 O O . HIS A 1 81 ? 39.027 -25.287 -1.127 1.00 39.62 81 HIS A O 1
ATOM 621 N N . ASN A 1 82 ? 37.883 -23.399 -0.728 1.00 39.03 82 ASN A N 1
ATOM 622 C CA . ASN A 1 82 ? 37.413 -23.803 0.588 1.00 39.03 82 ASN A CA 1
ATOM 623 C C . ASN A 1 82 ? 36.025 -23.213 0.840 1.00 39.03 82 ASN A C 1
ATOM 625 O O . ASN A 1 82 ? 35.865 -21.995 0.840 1.00 39.03 82 ASN A O 1
ATOM 629 N N . GLY A 1 83 ? 35.037 -24.078 1.075 1.00 34.81 83 GLY A N 1
ATOM 630 C CA . GLY A 1 83 ? 33.722 -23.659 1.559 1.00 34.81 83 GLY A CA 1
ATOM 631 C C . GLY A 1 83 ? 32.548 -24.375 0.910 1.00 34.81 83 GLY A C 1
ATOM 632 O O . GLY A 1 83 ? 31.806 -23.794 0.133 1.00 34.81 83 GLY A O 1
ATOM 633 N N . VAL A 1 84 ? 32.364 -25.640 1.268 1.00 44.59 84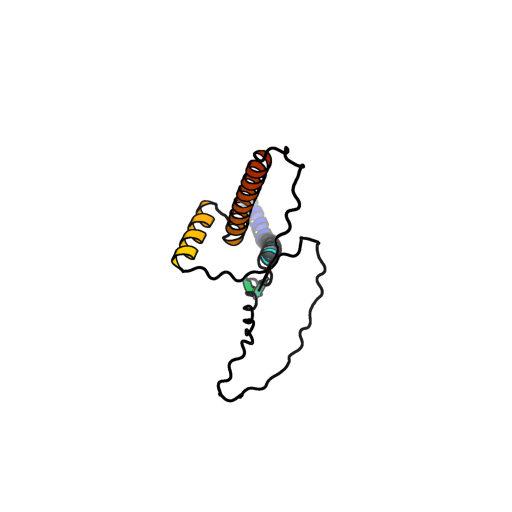 VAL A N 1
ATOM 634 C CA . VAL A 1 84 ? 31.149 -26.410 0.994 1.00 44.59 84 VAL A CA 1
ATOM 635 C C . VAL A 1 84 ? 30.003 -25.881 1.866 1.00 44.59 84 VAL A C 1
ATOM 637 O O . VAL A 1 84 ? 30.174 -25.817 3.081 1.00 44.59 84 VAL A O 1
ATOM 640 N N . ALA A 1 85 ? 28.830 -25.620 1.280 1.00 43.31 85 ALA A N 1
ATOM 641 C CA . ALA A 1 85 ? 27.535 -25.990 1.872 1.00 43.31 85 ALA A CA 1
ATOM 642 C C . ALA A 1 85 ? 26.392 -25.898 0.836 1.00 43.31 85 ALA A C 1
ATOM 644 O O . ALA A 1 85 ? 26.090 -24.803 0.366 1.00 43.31 85 ALA A O 1
ATOM 645 N N . PRO A 1 86 ? 25.711 -27.011 0.500 1.00 47.00 86 PRO A N 1
ATOM 646 C CA . PRO A 1 86 ? 24.480 -26.983 -0.273 1.00 47.00 86 PRO A CA 1
ATOM 647 C C . PRO A 1 86 ? 23.231 -26.957 0.628 1.00 47.00 86 PRO A C 1
ATOM 649 O O . PRO A 1 86 ? 23.188 -27.590 1.678 1.00 47.00 86 PRO A O 1
ATOM 652 N N . SER A 1 87 ? 22.177 -26.339 0.087 1.00 46.94 87 SER A N 1
ATOM 653 C CA . SER A 1 87 ? 20.755 -26.661 0.279 1.00 46.94 87 SER A CA 1
ATOM 654 C C . SER A 1 87 ? 20.069 -26.312 1.608 1.00 46.94 87 SER A C 1
ATOM 656 O O . SER A 1 87 ? 20.263 -26.977 2.619 1.00 46.94 87 SER A O 1
ATOM 658 N N . LEU A 1 88 ? 19.099 -25.390 1.534 1.00 40.50 88 LEU A N 1
ATOM 659 C CA . LEU A 1 88 ? 17.817 -25.514 2.238 1.00 40.50 88 LEU A CA 1
ATOM 660 C C . LEU A 1 88 ? 16.671 -25.093 1.296 1.00 40.50 88 LEU A C 1
ATOM 662 O O . LEU A 1 88 ? 16.425 -23.917 1.067 1.00 40.50 88 LEU A O 1
ATOM 666 N N . VAL A 1 89 ? 16.029 -26.108 0.713 1.00 41.19 89 VAL A N 1
ATOM 667 C CA . VAL A 1 89 ? 14.622 -26.216 0.275 1.00 41.19 89 VAL A CA 1
ATOM 668 C C . VAL A 1 89 ? 13.856 -24.897 0.043 1.00 41.19 89 VAL A C 1
ATOM 670 O O . VAL A 1 89 ? 13.314 -24.300 0.969 1.00 41.19 89 VAL A O 1
ATOM 673 N N . SER A 1 90 ? 13.711 -24.508 -1.227 1.00 44.69 90 SER A N 1
ATOM 674 C CA . SER A 1 90 ? 12.751 -23.485 -1.655 1.00 44.69 90 SER A CA 1
ATOM 675 C C . SER A 1 90 ? 11.349 -24.102 -1.746 1.00 44.69 90 SER A C 1
ATOM 677 O O . SER A 1 90 ? 11.067 -24.892 -2.647 1.00 44.69 90 SER A O 1
ATOM 679 N N . LEU A 1 91 ? 10.470 -23.785 -0.792 1.00 45.78 91 LEU A N 1
ATOM 680 C CA . LEU A 1 91 ? 9.027 -23.998 -0.931 1.00 45.78 91 LEU A CA 1
ATOM 681 C C . LEU A 1 91 ? 8.432 -22.765 -1.618 1.00 45.78 91 LEU A C 1
ATOM 683 O O . LEU A 1 91 ? 8.150 -21.757 -0.976 1.00 45.78 91 LEU A O 1
ATOM 687 N N . ALA A 1 92 ? 8.251 -22.852 -2.932 1.00 47.09 92 ALA A N 1
ATOM 688 C CA . ALA A 1 92 ? 7.467 -21.885 -3.689 1.00 47.09 92 ALA A CA 1
ATOM 689 C C . ALA A 1 92 ? 5.965 -22.037 -3.380 1.00 47.09 92 ALA A C 1
ATOM 691 O O . ALA A 1 92 ? 5.466 -23.167 -3.368 1.00 47.09 92 ALA A O 1
ATOM 692 N N . PRO A 1 93 ? 5.195 -20.942 -3.266 1.00 41.72 93 PRO A N 1
ATOM 693 C CA . PRO A 1 93 ? 3.803 -20.939 -3.664 1.00 41.72 93 PRO A CA 1
ATOM 694 C C . PRO A 1 93 ? 3.695 -20.433 -5.105 1.00 41.72 93 PRO A C 1
ATOM 696 O O . PRO A 1 93 ? 4.143 -19.343 -5.456 1.00 41.72 93 PRO A O 1
ATOM 699 N N . VAL A 1 94 ? 3.079 -21.258 -5.947 1.00 50.12 94 VAL A N 1
ATOM 700 C CA . VAL A 1 94 ? 2.599 -20.888 -7.277 1.00 50.12 94 VAL A CA 1
ATOM 701 C C . VAL A 1 94 ? 1.589 -19.748 -7.126 1.00 50.12 94 VAL A C 1
ATOM 703 O O . VAL A 1 94 ? 0.491 -19.963 -6.619 1.00 50.12 94 VAL A O 1
ATOM 706 N N . ALA A 1 95 ? 1.943 -18.555 -7.600 1.00 42.59 95 ALA A N 1
ATOM 707 C CA . ALA A 1 95 ? 0.988 -17.505 -7.927 1.00 42.59 95 ALA A CA 1
ATOM 708 C C . ALA A 1 95 ? 0.951 -17.366 -9.451 1.00 42.59 95 ALA A C 1
ATOM 710 O O . ALA A 1 95 ? 1.731 -16.643 -10.065 1.00 42.59 95 ALA A O 1
ATOM 711 N N . MET A 1 96 ? 0.048 -18.130 -10.061 1.00 46.66 96 MET A N 1
ATOM 712 C CA 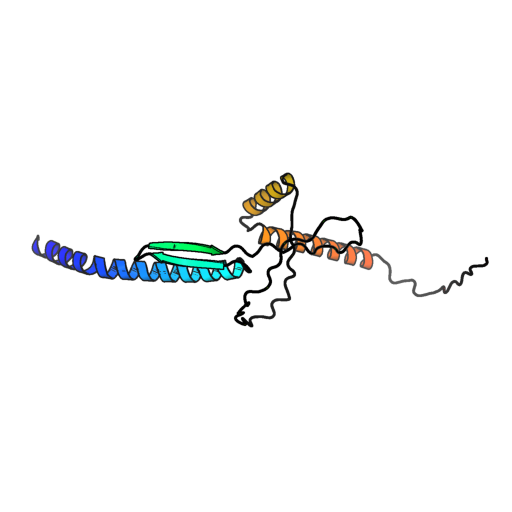. MET A 1 96 ? -0.449 -17.838 -11.398 1.00 46.66 96 MET A CA 1
ATOM 713 C C . MET A 1 96 ? -1.251 -16.542 -11.307 1.00 46.66 96 MET A C 1
ATOM 715 O O . MET A 1 96 ? -2.272 -16.535 -10.630 1.00 46.66 96 MET A O 1
ATOM 719 N N . ASN A 1 97 ? -0.806 -15.474 -11.967 1.00 36.38 97 ASN A N 1
ATOM 720 C CA . ASN A 1 97 ? -1.664 -14.356 -12.348 1.00 36.38 97 ASN A CA 1
ATOM 721 C C . ASN A 1 97 ? -1.063 -13.601 -13.537 1.00 36.38 97 ASN A C 1
ATOM 723 O O . ASN A 1 97 ? 0.043 -13.082 -13.441 1.00 36.38 97 ASN A O 1
ATOM 727 N N . GLY A 1 98 ? -1.858 -13.513 -14.606 1.00 35.28 98 GLY A N 1
ATOM 728 C CA . GLY A 1 98 ? -1.880 -12.377 -15.524 1.00 35.28 98 GLY A CA 1
ATOM 729 C C . GLY A 1 98 ? -0.829 -12.372 -16.624 1.00 35.28 98 GLY A C 1
ATOM 730 O O . GLY A 1 98 ? 0.354 -12.175 -16.387 1.00 35.28 98 GLY A O 1
ATOM 731 N N . GLU A 1 99 ? -1.294 -12.492 -17.860 1.00 41.41 99 GLU A N 1
ATOM 732 C CA . GLU A 1 99 ? -0.553 -12.180 -19.079 1.00 41.41 99 GLU A CA 1
ATOM 733 C C . GLU A 1 99 ? -0.308 -10.659 -19.200 1.00 41.41 99 GLU A C 1
ATOM 735 O O . GLU A 1 99 ? -0.806 -9.997 -20.105 1.00 41.41 99 GLU A O 1
ATOM 740 N N . GLU A 1 100 ? 0.460 -10.081 -18.278 1.00 46.91 100 GLU A N 1
ATOM 741 C CA . GLU A 1 100 ? 1.135 -8.797 -18.470 1.00 46.91 100 GLU A CA 1
ATOM 742 C C . GLU A 1 100 ? 2.523 -9.130 -19.010 1.00 46.91 100 GLU A C 1
ATOM 744 O O . GLU A 1 100 ? 3.343 -9.731 -18.317 1.00 46.91 100 GLU A O 1
ATOM 749 N N . GLY A 1 101 ? 2.721 -8.859 -20.307 1.00 48.19 101 GLY A N 1
ATOM 750 C CA . GLY A 1 101 ? 3.866 -9.313 -21.099 1.00 48.19 101 GLY A CA 1
ATOM 751 C C . GLY A 1 101 ? 5.170 -9.311 -20.309 1.00 48.19 101 GLY A C 1
ATOM 752 O O . GLY A 1 101 ? 5.548 -8.279 -19.764 1.00 48.19 101 GLY A O 1
ATOM 753 N N . ALA A 1 102 ? 5.810 -10.483 -20.247 1.00 52.81 102 ALA A N 1
ATOM 754 C CA . ALA A 1 102 ? 6.994 -10.783 -19.447 1.00 52.81 102 ALA A CA 1
ATOM 755 C C . ALA A 1 102 ? 7.920 -9.565 -19.286 1.00 52.81 102 ALA A C 1
ATOM 757 O O . ALA A 1 102 ? 8.680 -9.212 -20.191 1.00 52.81 102 ALA A O 1
ATOM 758 N N . THR A 1 103 ? 7.835 -8.897 -18.136 1.00 64.56 103 THR A N 1
ATOM 759 C CA . THR A 1 103 ? 8.681 -7.746 -17.836 1.00 64.56 103 THR A CA 1
ATOM 760 C C . THR A 1 103 ? 10.092 -8.254 -17.553 1.00 64.56 103 THR A C 1
ATOM 762 O O . THR A 1 103 ? 10.353 -8.938 -16.564 1.00 64.56 103 THR A O 1
ATOM 765 N N . SER A 1 104 ? 11.024 -7.969 -18.465 1.00 66.38 104 SER A N 1
ATOM 766 C CA . SER A 1 104 ? 12.425 -8.357 -18.296 1.00 66.38 104 SER A CA 1
ATOM 767 C C . SER A 1 104 ? 13.082 -7.475 -17.232 1.00 66.38 104 SER A C 1
ATOM 769 O O . SER A 1 104 ? 13.114 -6.252 -17.370 1.00 66.38 104 SER A O 1
ATOM 771 N N . ARG A 1 105 ? 13.621 -8.086 -16.172 1.00 71.94 105 ARG A N 1
ATOM 772 C CA . ARG A 1 105 ? 14.349 -7.381 -15.105 1.00 71.94 105 ARG A CA 1
ATOM 773 C C . ARG A 1 105 ? 15.745 -6.964 -15.576 1.00 71.94 105 ARG A C 1
ATOM 775 O O . ARG A 1 105 ? 16.414 -7.732 -16.259 1.00 71.94 105 ARG A O 1
ATOM 782 N N . ILE A 1 106 ? 16.178 -5.754 -15.211 1.00 79.62 106 ILE A N 1
ATOM 783 C CA . ILE A 1 106 ? 17.493 -5.192 -15.567 1.00 79.62 106 ILE A CA 1
ATOM 784 C C . ILE A 1 106 ? 18.093 -4.498 -14.334 1.00 79.62 106 ILE A C 1
ATOM 786 O O . ILE A 1 106 ? 17.458 -3.613 -13.759 1.00 79.62 106 ILE A O 1
ATOM 790 N N . ASN A 1 107 ? 19.323 -4.860 -13.947 1.00 82.88 10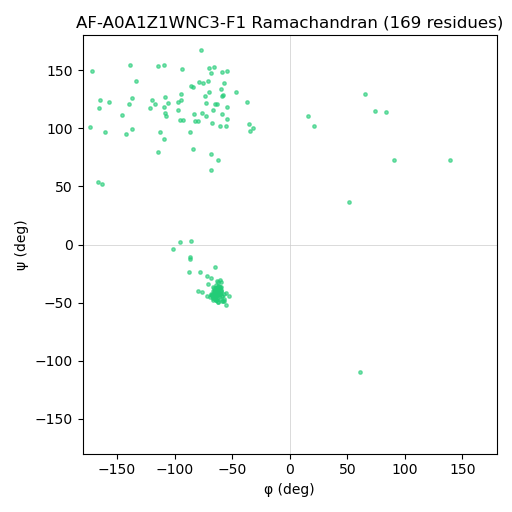7 ASN A N 1
ATOM 791 C CA . ASN A 1 107 ? 20.067 -4.178 -12.882 1.00 82.88 107 ASN A CA 1
ATOM 792 C C . ASN A 1 107 ? 20.760 -2.927 -13.449 1.00 82.88 107 ASN A C 1
ATOM 794 O O . ASN A 1 107 ? 21.667 -3.026 -14.275 1.00 82.88 107 ASN A O 1
ATOM 798 N N . PHE A 1 108 ? 20.325 -1.738 -13.029 1.00 85.38 108 PHE A N 1
ATOM 799 C CA . PHE A 1 108 ? 20.845 -0.464 -13.531 1.00 85.38 108 PHE A CA 1
ATOM 800 C C . PHE A 1 108 ? 21.698 0.235 -12.467 1.00 85.38 108 PHE A C 1
ATOM 802 O O . PHE A 1 108 ? 21.184 0.682 -11.443 1.00 85.38 108 PHE A O 1
ATOM 809 N N . ARG A 1 109 ? 23.009 0.355 -12.720 1.00 90.62 109 ARG A N 1
ATOM 810 C CA . ARG A 1 109 ? 23.974 1.030 -11.830 1.00 90.62 109 ARG A CA 1
ATOM 811 C C . ARG A 1 109 ? 24.552 2.281 -12.497 1.00 90.62 109 ARG A C 1
ATOM 813 O O . ARG A 1 109 ? 25.651 2.232 -13.051 1.00 90.62 109 ARG A O 1
ATOM 820 N N . PRO A 1 110 ? 23.813 3.401 -12.498 1.00 88.88 110 PRO A N 1
ATOM 821 C CA . PRO A 1 110 ? 24.306 4.643 -13.068 1.00 88.88 110 PRO A CA 1
ATOM 822 C C . PRO A 1 110 ? 25.431 5.236 -12.203 1.00 88.88 110 PRO A C 1
ATOM 824 O O . PRO A 1 110 ? 25.427 5.064 -10.983 1.00 88.88 110 PRO A O 1
ATOM 827 N N . PRO A 1 111 ? 26.359 6.003 -12.799 1.00 94.81 111 PRO A N 1
ATOM 828 C CA . PRO A 1 111 ? 27.255 6.867 -12.037 1.00 94.81 111 PRO A CA 1
ATOM 829 C C . PRO A 1 111 ? 26.476 7.819 -11.113 1.00 94.81 111 PRO A C 1
ATOM 831 O O . PRO A 1 111 ? 25.387 8.268 -11.472 1.00 94.81 111 PRO A O 1
ATOM 834 N N . GLU A 1 112 ? 27.056 8.201 -9.970 1.00 87.62 112 GLU A N 1
ATOM 835 C CA . GLU A 1 112 ? 26.363 8.986 -8.927 1.00 87.62 112 GLU A CA 1
ATOM 836 C C . GLU A 1 112 ? 25.712 10.271 -9.466 1.00 87.62 112 GLU A C 1
ATOM 838 O O . GLU A 1 112 ? 24.540 10.545 -9.221 1.00 87.62 112 GLU A O 1
ATOM 843 N N . HIS A 1 113 ? 26.431 11.012 -10.313 1.00 92.81 113 HIS A N 1
ATOM 844 C CA . HIS A 1 113 ? 25.917 12.238 -10.930 1.00 92.81 113 HIS A CA 1
ATOM 845 C C . HIS A 1 113 ? 24.670 12.004 -11.801 1.00 92.81 113 HIS A C 1
ATOM 847 O O . HIS A 1 113 ? 23.835 12.895 -11.953 1.00 92.81 113 HIS A O 1
ATOM 853 N N . LEU A 1 114 ? 24.551 10.825 -12.415 1.00 92.81 114 LEU A N 1
ATOM 854 C CA . LEU A 1 114 ? 23.420 10.468 -13.261 1.00 92.81 114 LEU A CA 1
ATOM 855 C C . LEU A 1 114 ? 22.224 10.047 -12.402 1.00 92.81 114 LEU A C 1
ATOM 857 O O . LEU A 1 114 ? 21.107 10.472 -12.689 1.00 92.81 114 LEU A O 1
ATOM 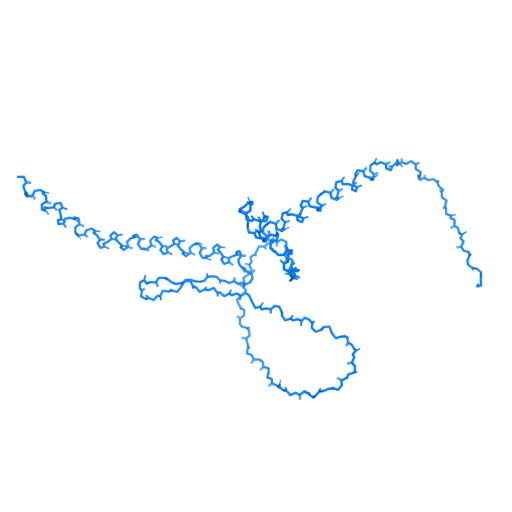861 N N . LYS A 1 115 ? 22.461 9.304 -11.316 1.00 92.38 115 LYS A N 1
ATOM 862 C CA . LYS A 1 115 ? 21.436 8.960 -10.323 1.00 92.38 115 LYS A CA 1
ATOM 863 C C . LYS A 1 115 ? 20.755 10.209 -9.756 1.00 92.38 115 LYS A C 1
ATOM 865 O O . LYS A 1 115 ? 19.535 10.317 -9.849 1.00 92.38 115 LYS A O 1
ATOM 870 N N . THR A 1 116 ? 21.526 11.190 -9.274 1.00 95.38 116 THR A N 1
ATOM 871 C CA . THR A 1 116 ? 20.976 12.441 -8.713 1.00 95.38 116 THR A CA 1
ATOM 872 C C . THR A 1 116 ? 20.080 13.174 -9.714 1.00 95.38 116 THR A C 1
ATOM 874 O O . THR A 1 116 ? 18.998 13.644 -9.370 1.00 95.38 116 THR A O 1
ATOM 877 N N . ARG A 1 117 ? 20.499 13.239 -10.984 1.00 93.81 117 ARG A N 1
ATOM 878 C CA . ARG A 1 117 ? 19.722 13.900 -12.045 1.00 93.81 117 ARG A CA 1
ATOM 879 C C . ARG A 1 117 ? 18.416 13.173 -12.360 1.00 93.81 117 ARG A C 1
ATOM 881 O O . ARG A 1 117 ? 17.425 13.834 -12.666 1.00 93.81 117 ARG A O 1
ATOM 888 N N . ILE A 1 118 ? 18.421 11.841 -12.313 1.00 94.50 118 ILE A N 1
ATOM 889 C CA . ILE A 1 118 ? 17.224 11.016 -12.518 1.00 94.50 118 ILE A CA 1
ATOM 890 C C . ILE A 1 118 ? 16.233 11.239 -11.372 1.00 94.50 118 ILE A C 1
ATOM 892 O O . ILE A 1 118 ? 15.060 11.499 -11.630 1.00 94.50 118 ILE A O 1
ATOM 896 N N . GLU A 1 119 ? 16.699 11.200 -10.123 1.00 94.56 119 GLU A N 1
ATOM 897 C CA . GLU A 1 119 ? 15.859 11.429 -8.940 1.00 94.56 119 GLU A CA 1
ATOM 898 C C . GLU A 1 119 ? 15.225 12.827 -8.949 1.00 94.56 119 GLU A C 1
ATOM 900 O O . GLU A 1 119 ? 14.027 12.971 -8.706 1.00 94.56 119 GLU A O 1
ATOM 905 N N . GLU A 1 120 ? 15.991 13.858 -9.311 1.00 95.31 120 GLU A N 1
ATOM 906 C CA . GLU A 1 120 ? 15.485 15.228 -9.420 1.00 95.31 120 GLU A CA 1
ATOM 907 C C . GLU A 1 120 ? 14.430 15.375 -10.533 1.00 95.31 120 GLU A C 1
ATOM 909 O O . GLU A 1 120 ? 13.424 16.069 -10.361 1.00 95.31 120 GLU A O 1
ATOM 914 N N . ALA A 1 121 ? 14.648 14.737 -11.687 1.00 92.62 121 ALA A N 1
ATOM 915 C CA . ALA A 1 121 ? 13.705 14.770 -12.801 1.00 92.62 121 ALA A CA 1
ATOM 916 C C . ALA 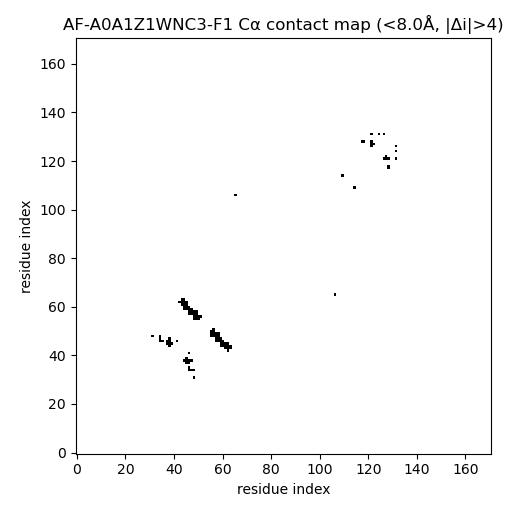A 1 121 ? 12.404 14.023 -12.466 1.00 92.62 121 ALA A C 1
ATOM 918 O O . ALA A 1 121 ? 11.320 14.558 -12.695 1.00 92.62 121 ALA A O 1
ATOM 919 N N . ALA A 1 122 ? 12.505 12.845 -11.847 1.00 93.12 122 ALA A N 1
ATOM 920 C CA . ALA A 1 122 ? 11.353 12.084 -11.373 1.00 93.12 122 ALA A CA 1
ATOM 921 C C . ALA A 1 122 ? 10.566 12.854 -10.295 1.00 93.12 122 ALA A C 1
ATOM 923 O O . ALA A 1 122 ? 9.339 12.953 -10.370 1.00 93.12 122 ALA A O 1
ATOM 924 N N . GLY A 1 123 ? 11.272 13.490 -9.352 1.00 92.00 123 GLY A N 1
ATOM 925 C CA . GLY A 1 123 ? 10.677 14.304 -8.291 1.00 92.00 123 GLY A CA 1
ATOM 926 C C . GLY A 1 123 ? 9.902 15.517 -8.816 1.00 92.00 123 GLY A C 1
ATOM 927 O O . GLY A 1 123 ? 8.794 15.785 -8.348 1.00 92.00 123 GLY A O 1
ATOM 928 N N . ARG A 1 124 ? 10.425 16.213 -9.838 1.00 95.38 124 ARG A N 1
ATOM 929 C CA . ARG A 1 124 ? 9.718 17.321 -10.515 1.00 95.38 124 ARG A CA 1
ATOM 930 C C . ARG A 1 124 ? 8.396 16.887 -11.139 1.00 95.38 124 ARG A C 1
ATOM 932 O O . ARG A 1 124 ? 7.450 17.669 -11.181 1.00 95.38 124 ARG A O 1
ATOM 939 N N . GLU A 1 125 ? 8.330 15.645 -11.592 1.00 91.69 125 GLU A N 1
ATOM 940 C CA . GLU A 1 125 ? 7.152 15.076 -12.238 1.00 91.69 125 GLU A CA 1
ATOM 941 C C . GLU A 1 125 ? 6.240 14.302 -11.281 1.00 91.69 125 GLU A C 1
ATOM 943 O O . GLU A 1 125 ? 5.209 13.787 -11.705 1.00 91.69 125 GLU A O 1
ATOM 948 N N . ARG A 1 126 ? 6.585 14.262 -9.984 1.00 92.25 126 ARG A N 1
ATOM 949 C CA . ARG A 1 126 ? 5.899 13.480 -8.942 1.00 92.25 126 ARG A CA 1
ATOM 950 C C . ARG A 1 126 ? 5.710 12.007 -9.323 1.00 92.25 126 ARG A C 1
ATOM 952 O O . ARG A 1 126 ? 4.695 11.402 -8.990 1.00 92.25 126 ARG A O 1
ATOM 959 N N . LEU A 1 127 ? 6.693 11.441 -10.015 1.00 86.94 127 LEU A N 1
ATOM 960 C CA . LEU A 1 127 ? 6.724 10.033 -10.395 1.00 86.94 127 LEU A CA 1
ATOM 961 C C . LEU A 1 127 ? 7.798 9.297 -9.598 1.00 86.94 127 LEU A C 1
ATOM 963 O O . LEU A 1 127 ? 8.791 9.890 -9.174 1.00 86.94 127 LEU A O 1
ATOM 967 N N . SER A 1 128 ? 7.624 7.985 -9.432 1.00 91.94 128 SER A N 1
ATOM 968 C CA . SER A 1 128 ? 8.726 7.132 -8.989 1.00 91.94 128 SER A CA 1
ATOM 969 C C . SER A 1 128 ? 9.815 7.101 -10.062 1.00 91.94 128 SER A C 1
ATOM 971 O O . SER A 1 128 ? 9.538 7.265 -11.253 1.00 91.94 128 SER A O 1
ATOM 973 N N . VAL A 1 129 ? 11.062 6.864 -9.655 1.00 92.25 129 VAL A N 1
ATOM 974 C CA . VAL A 1 129 ? 12.192 6.755 -10.591 1.00 92.25 129 VAL A CA 1
ATOM 975 C C . VAL A 1 129 ? 11.925 5.689 -11.658 1.00 92.25 129 VAL A C 1
ATOM 977 O O . VAL A 1 129 ? 12.154 5.948 -12.835 1.00 92.25 129 VAL A O 1
ATOM 980 N N . ASN A 1 130 ? 11.362 4.537 -11.279 1.00 90.62 130 ASN A N 1
ATOM 981 C CA . ASN A 1 130 ? 11.025 3.470 -12.225 1.00 90.62 130 ASN A CA 1
ATOM 982 C C . ASN A 1 130 ? 9.947 3.908 -13.225 1.00 90.62 130 ASN A C 1
ATOM 984 O O . ASN A 1 130 ? 10.138 3.749 -14.427 1.00 90.62 130 ASN A O 1
ATOM 988 N N . ALA A 1 131 ? 8.851 4.519 -12.759 1.00 90.50 131 ALA A N 1
ATOM 989 C CA . ALA A 1 131 ? 7.791 5.005 -13.646 1.00 90.50 131 ALA A CA 1
ATOM 990 C C . ALA A 1 131 ? 8.300 6.105 -14.590 1.00 90.50 131 ALA A C 1
ATOM 992 O O . ALA A 1 131 ? 7.973 6.122 -15.778 1.00 90.50 131 ALA A O 1
ATOM 993 N N . TRP A 1 132 ? 9.144 7.002 -14.074 1.00 96.00 132 TRP A N 1
ATOM 994 C CA . TRP A 1 132 ? 9.774 8.050 -14.865 1.00 96.00 132 TRP A CA 1
ATOM 995 C C . TRP A 1 132 ? 10.720 7.472 -15.928 1.00 96.00 132 TRP A C 1
ATOM 997 O O . TRP A 1 132 ? 10.642 7.884 -17.084 1.00 96.00 132 TRP A O 1
ATOM 1007 N N . LEU A 1 133 ? 11.556 6.486 -15.572 1.00 93.88 133 LEU A N 1
ATOM 1008 C CA . LEU A 1 133 ? 12.480 5.817 -16.494 1.00 93.88 133 LEU A CA 1
ATOM 1009 C C . LEU A 1 133 ? 11.743 5.055 -17.594 1.00 93.88 133 LEU A C 1
ATOM 1011 O O . LEU A 1 133 ? 12.073 5.230 -18.764 1.00 93.88 133 LEU A O 1
ATOM 1015 N N . VAL A 1 134 ? 10.726 4.263 -17.243 1.00 91.00 134 VAL A N 1
ATOM 1016 C CA . VAL A 1 134 ? 9.912 3.532 -18.226 1.00 91.00 134 VAL A CA 1
ATOM 1017 C C . VAL A 1 134 ? 9.293 4.514 -19.218 1.00 91.00 134 VAL A C 1
ATOM 1019 O O . VAL A 1 134 ? 9.467 4.361 -20.423 1.00 91.00 134 VAL A O 1
ATOM 1022 N N . ARG A 1 135 ? 8.668 5.591 -18.728 1.00 92.38 135 ARG A N 1
ATOM 1023 C CA . ARG A 1 135 ? 8.050 6.608 -19.587 1.00 92.38 135 ARG A CA 1
ATOM 1024 C C . ARG A 1 135 ? 9.077 7.349 -20.452 1.00 92.38 135 ARG A C 1
ATOM 1026 O O . ARG A 1 135 ? 8.801 7.628 -21.616 1.00 92.38 135 ARG A O 1
ATOM 1033 N N . ALA A 1 136 ? 10.250 7.674 -19.906 1.00 94.00 136 ALA A N 1
ATOM 1034 C CA . ALA A 1 136 ? 11.322 8.343 -20.642 1.00 94.00 136 ALA A CA 1
ATOM 1035 C C . ALA A 1 136 ? 11.874 7.461 -21.774 1.00 94.00 136 ALA A C 1
ATOM 1037 O O . ALA A 1 136 ? 12.054 7.943 -22.893 1.00 94.00 136 ALA A O 1
ATOM 1038 N N . VAL A 1 137 ? 12.093 6.171 -21.503 1.00 94.25 137 VAL A N 1
ATOM 1039 C CA . VAL A 1 137 ? 12.558 5.198 -22.500 1.00 94.25 137 VAL A CA 1
ATOM 1040 C C . VAL A 1 137 ? 11.488 4.964 -23.566 1.00 94.25 137 VAL A C 1
ATOM 1042 O O . VAL A 1 137 ? 11.804 5.046 -24.750 1.00 94.25 137 VAL A O 1
ATOM 1045 N N . SER A 1 138 ? 10.221 4.769 -23.185 1.00 92.06 138 SER A N 1
ATOM 1046 C CA . SER A 1 138 ? 9.112 4.631 -24.141 1.00 92.06 138 SER A CA 1
ATOM 1047 C C . SER A 1 138 ? 9.000 5.845 -25.067 1.00 92.06 138 SER A C 1
ATOM 1049 O O . SER A 1 138 ? 8.958 5.680 -26.283 1.00 92.06 138 SER A O 1
ATOM 1051 N N . ALA A 1 139 ? 9.056 7.067 -24.524 1.00 91.31 139 ALA A N 1
ATOM 1052 C CA . ALA A 1 139 ? 9.006 8.290 -25.326 1.00 91.31 139 ALA A CA 1
ATOM 1053 C C . ALA A 1 139 ? 10.198 8.415 -26.296 1.00 91.31 139 ALA A C 1
ATOM 1055 O O . ALA A 1 139 ? 10.049 8.909 -27.416 1.00 91.31 139 ALA A O 1
ATOM 1056 N N . MET A 1 140 ? 11.387 7.964 -25.881 1.00 94.06 140 MET A N 1
ATOM 1057 C CA . MET A 1 140 ? 12.582 7.961 -26.726 1.00 94.06 140 MET A CA 1
ATOM 1058 C C . MET A 1 140 ? 12.468 6.953 -27.877 1.00 94.06 140 MET A C 1
ATOM 1060 O O . MET A 1 140 ? 12.812 7.289 -29.011 1.00 94.06 140 MET A O 1
ATOM 1064 N N . LEU A 1 141 ? 11.949 5.752 -27.602 1.00 92.56 141 LEU A N 1
ATOM 1065 C CA . LEU A 1 141 ? 11.735 4.707 -28.606 1.00 92.56 141 LEU A CA 1
ATOM 1066 C C . LEU A 1 141 ? 10.653 5.106 -29.620 1.00 92.56 141 LEU A C 1
ATOM 1068 O O . LEU A 1 141 ? 10.872 4.993 -30.825 1.00 92.56 141 LEU A O 1
ATOM 1072 N N . GLU A 1 142 ? 9.532 5.671 -29.164 1.00 89.94 142 GLU A N 1
ATOM 1073 C CA . GLU A 1 142 ? 8.480 6.192 -30.050 1.00 89.94 142 GLU A CA 1
ATOM 1074 C C . GLU A 1 142 ? 9.001 7.293 -30.985 1.00 89.94 142 GLU A C 1
ATOM 1076 O O . GLU A 1 142 ? 8.634 7.362 -32.163 1.00 89.94 142 GLU A O 1
ATOM 1081 N N . PHE A 1 143 ? 9.877 8.167 -30.482 1.00 86.75 143 PHE A N 1
ATOM 1082 C CA . PHE A 1 143 ? 10.480 9.220 -31.293 1.00 86.75 143 PHE A CA 1
ATOM 1083 C C . PHE A 1 143 ? 11.384 8.656 -32.401 1.00 86.75 143 PHE A C 1
ATOM 1085 O O . PHE A 1 143 ? 11.358 9.164 -33.530 1.00 86.75 143 PHE A O 1
ATOM 1092 N N . ASP A 1 144 ? 12.161 7.612 -32.101 1.00 84.94 144 ASP A N 1
ATOM 1093 C CA . ASP A 1 144 ? 13.051 6.969 -33.069 1.00 84.94 144 ASP A CA 1
ATOM 1094 C C . ASP A 1 144 ? 12.270 6.226 -34.164 1.00 84.94 144 ASP A C 1
ATOM 1096 O O . ASP A 1 144 ? 12.517 6.430 -35.359 1.00 84.94 144 ASP A O 1
ATOM 1100 N N . GLU A 1 145 ? 11.222 5.486 -33.795 1.00 85.25 145 GLU A N 1
ATOM 1101 C CA . GLU A 1 145 ? 10.337 4.837 -34.766 1.00 85.25 145 GLU A CA 1
ATOM 1102 C C . GLU A 1 145 ? 9.679 5.845 -35.720 1.00 85.25 145 GLU A C 1
ATOM 1104 O O . GLU A 1 145 ? 9.642 5.649 -36.942 1.00 85.25 145 GLU A O 1
ATOM 1109 N N . GLN A 1 146 ? 9.185 6.969 -35.190 1.00 82.25 146 GLN A N 1
ATOM 1110 C CA . GLN A 1 146 ? 8.594 8.037 -35.998 1.00 82.25 146 GLN A CA 1
ATOM 1111 C C . GLN A 1 146 ? 9.616 8.644 -36.974 1.00 82.25 146 GLN A C 1
ATOM 1113 O O . GLN A 1 146 ? 9.246 9.069 -38.079 1.00 82.25 146 GLN A O 1
ATOM 1118 N N . ARG A 1 147 ? 10.900 8.698 -36.597 1.00 79.38 147 ARG A N 1
ATOM 1119 C CA . ARG A 1 147 ? 11.992 9.178 -37.453 1.00 79.38 147 ARG A CA 1
ATOM 1120 C C . ARG A 1 147 ? 12.312 8.176 -38.563 1.00 79.38 147 ARG A C 1
ATOM 1122 O O . ARG A 1 147 ? 12.414 8.596 -39.720 1.00 79.38 147 ARG A O 1
ATOM 1129 N N . GLY A 1 148 ? 12.394 6.886 -38.242 1.00 78.94 148 GLY A N 1
ATOM 1130 C CA . GLY A 1 148 ? 12.609 5.802 -39.206 1.00 78.94 148 GLY A CA 1
ATOM 1131 C C . GLY A 1 148 ? 11.518 5.752 -40.278 1.00 78.94 148 GLY A C 1
ATOM 1132 O O . GLY A 1 148 ? 11.811 5.828 -41.471 1.00 78.94 148 GLY A O 1
ATOM 1133 N N . ARG A 1 149 ? 10.242 5.794 -39.872 1.00 76.62 149 ARG A N 1
ATOM 1134 C CA . ARG A 1 149 ? 9.097 5.801 -40.807 1.00 76.62 149 ARG A CA 1
ATOM 1135 C C . ARG A 1 149 ? 9.088 7.023 -41.734 1.00 76.62 149 ARG A C 1
ATOM 1137 O O . ARG A 1 149 ? 8.697 6.932 -42.899 1.00 76.62 149 ARG A O 1
ATOM 1144 N N . ARG A 1 150 ? 9.519 8.194 -41.245 1.00 70.31 150 ARG A N 1
ATOM 1145 C CA . ARG A 1 150 ? 9.664 9.407 -42.075 1.00 70.31 150 ARG A CA 1
ATOM 1146 C C . ARG A 1 150 ? 10.838 9.312 -43.050 1.00 70.31 150 ARG A C 1
ATOM 1148 O O . ARG A 1 150 ? 10.734 9.862 -44.147 1.00 70.31 150 ARG A O 1
ATOM 1155 N N . ALA A 1 151 ? 11.927 8.648 -42.669 1.00 69.69 151 ALA A N 1
ATOM 1156 C CA . ALA A 1 151 ? 13.066 8.399 -43.546 1.00 69.69 151 ALA A CA 1
ATOM 1157 C C . ALA A 1 151 ? 12.706 7.400 -44.658 1.00 69.69 151 ALA A C 1
ATOM 1159 O O . ALA A 1 151 ? 12.945 7.693 -45.826 1.00 69.69 151 ALA A O 1
ATOM 1160 N N . GLU A 1 152 ? 12.025 6.299 -44.331 1.00 65.81 152 GLU A N 1
ATOM 1161 C CA . GLU A 1 152 ? 11.538 5.317 -45.312 1.00 65.81 152 GLU A CA 1
ATOM 1162 C C . GLU A 1 152 ? 10.510 5.906 -46.279 1.00 65.81 152 GLU A C 1
ATOM 1164 O O . GLU A 1 152 ? 10.586 5.679 -47.483 1.00 65.81 152 GLU A O 1
ATOM 1169 N N . ARG A 1 153 ? 9.580 6.738 -45.792 1.00 60.72 153 ARG A N 1
ATOM 1170 C CA . ARG A 1 153 ? 8.598 7.419 -46.652 1.00 60.72 153 ARG A CA 1
ATOM 1171 C C . ARG A 1 153 ? 9.244 8.423 -47.621 1.00 60.72 153 ARG A C 1
ATOM 1173 O O . ARG A 1 153 ? 8.616 8.791 -48.611 1.00 60.72 153 ARG A O 1
ATOM 1180 N N . ARG A 1 154 ? 10.476 8.875 -47.353 1.00 59.22 154 ARG A N 1
ATOM 1181 C CA . ARG A 1 154 ? 11.263 9.726 -48.264 1.00 59.22 154 ARG A CA 1
ATOM 1182 C C . ARG A 1 154 ? 12.083 8.935 -49.282 1.00 59.22 154 ARG A C 1
ATOM 1184 O O . ARG A 1 154 ? 12.557 9.552 -50.231 1.00 59.22 154 ARG A O 1
ATOM 1191 N N . VAL A 1 155 ? 12.232 7.616 -49.131 1.00 57.16 155 VAL A N 1
ATOM 1192 C CA . VAL A 1 155 ? 12.817 6.768 -50.178 1.00 57.16 155 VAL A CA 1
ATOM 1193 C C . VAL A 1 155 ? 11.745 6.571 -51.256 1.00 57.16 155 VAL A C 1
ATOM 1195 O O . VAL A 1 155 ? 10.717 5.946 -50.985 1.00 57.16 155 VAL A O 1
ATOM 1198 N N . PRO A 1 156 ? 11.913 7.104 -52.480 1.00 53.53 156 PRO A N 1
ATOM 1199 C CA . PRO A 1 156 ? 10.936 6.894 -53.532 1.00 53.53 156 PRO A CA 1
ATOM 1200 C C . PRO A 1 156 ? 10.931 5.407 -53.875 1.00 53.53 156 PRO A C 1
ATOM 1202 O O . PRO A 1 156 ? 11.948 4.837 -54.271 1.00 53.53 156 PRO A O 1
ATOM 1205 N N . ARG A 1 157 ? 9.768 4.772 -53.730 1.00 52.75 157 ARG A N 1
ATOM 1206 C CA . ARG A 1 157 ? 9.488 3.415 -54.203 1.00 52.75 157 ARG A CA 1
ATOM 1207 C C . ARG A 1 157 ? 9.478 3.446 -55.736 1.00 52.75 157 ARG A C 1
ATOM 1209 O O . ARG A 1 157 ? 8.431 3.545 -56.361 1.00 52.75 157 ARG A O 1
ATOM 1216 N N . GLY A 1 158 ? 10.664 3.471 -56.331 1.00 54.50 158 GLY A N 1
ATOM 1217 C CA . GLY A 1 158 ? 10.847 3.702 -57.759 1.00 54.50 158 GLY A CA 1
ATOM 1218 C C . GLY A 1 158 ? 12.226 3.281 -58.240 1.00 54.50 158 GLY A C 1
ATOM 1219 O O . GLY A 1 158 ? 12.915 4.089 -58.840 1.00 54.50 158 GLY A O 1
ATOM 1220 N N . ALA A 1 159 ? 12.643 2.046 -57.948 1.00 51.62 159 ALA A N 1
ATOM 1221 C CA . ALA A 1 159 ? 13.746 1.380 -58.653 1.00 51.62 159 ALA A CA 1
ATOM 1222 C C . ALA A 1 159 ? 13.786 -0.125 -58.330 1.00 51.62 159 ALA A C 1
ATOM 1224 O O . ALA A 1 159 ? 14.806 -0.663 -57.910 1.00 51.62 159 ALA A O 1
ATOM 1225 N N . GLN A 1 160 ? 12.672 -0.836 -58.519 1.00 53.25 160 GLN A N 1
ATOM 1226 C CA . GLN A 1 160 ? 12.738 -2.287 -58.693 1.00 53.25 160 GLN A CA 1
ATOM 1227 C C . GLN A 1 160 ? 13.040 -2.549 -60.173 1.00 53.25 160 GLN A C 1
ATOM 1229 O O . GLN A 1 160 ? 12.141 -2.732 -60.985 1.00 53.25 160 GLN A O 1
ATOM 1234 N N . GLY A 1 161 ? 14.318 -2.465 -60.541 1.00 53.03 161 GLY A N 1
ATOM 1235 C CA . GLY A 1 161 ? 14.762 -2.677 -61.914 1.00 53.03 161 GLY A CA 1
ATOM 1236 C C . GLY A 1 161 ? 16.280 -2.674 -62.037 1.00 53.03 161 GLY A C 1
ATOM 1237 O O . GLY A 1 161 ? 16.882 -1.612 -62.124 1.00 53.03 161 GLY A O 1
ATOM 1238 N N . SER A 1 162 ? 16.863 -3.878 -62.121 1.00 57.09 162 SER A N 1
ATOM 1239 C CA . SER A 1 162 ? 18.285 -4.180 -62.380 1.00 57.09 162 SER A CA 1
ATOM 1240 C C . SER A 1 162 ? 19.248 -3.719 -61.268 1.00 57.09 162 SER A C 1
ATOM 1242 O O . SER A 1 162 ? 19.187 -2.606 -60.784 1.00 57.09 162 SER A O 1
ATOM 1244 N N . SER A 1 163 ? 20.157 -4.529 -60.737 1.00 55.38 163 SER A N 1
ATOM 1245 C CA . SER A 1 163 ? 21.097 -5.387 -61.446 1.00 55.38 163 SER A CA 1
ATOM 1246 C C . SER A 1 163 ? 21.685 -6.420 -60.481 1.00 55.38 163 SER A C 1
ATOM 1248 O O . SER A 1 163 ? 22.305 -6.059 -59.481 1.00 55.38 163 SER A O 1
ATOM 1250 N N . ARG A 1 164 ? 21.550 -7.703 -60.826 1.00 60.25 164 ARG A N 1
ATOM 1251 C CA . ARG A 1 164 ? 22.364 -8.792 -60.282 1.00 60.25 164 ARG A CA 1
ATOM 1252 C C . ARG A 1 164 ? 23.788 -8.584 -60.803 1.00 60.25 164 ARG A C 1
ATOM 1254 O O . ARG A 1 164 ? 24.031 -8.801 -61.986 1.00 60.25 164 ARG A O 1
ATOM 1261 N N . ARG A 1 165 ? 24.705 -8.102 -59.959 1.00 60.84 165 ARG A N 1
ATOM 1262 C CA . ARG A 1 165 ? 26.125 -7.965 -60.310 1.00 60.84 165 ARG A CA 1
ATOM 1263 C C . ARG A 1 165 ? 26.933 -9.024 -59.570 1.00 60.84 165 ARG A C 1
ATOM 1265 O O . ARG A 1 165 ? 27.046 -8.997 -58.351 1.00 60.84 165 ARG A O 1
ATOM 1272 N N . TYR A 1 166 ? 27.428 -9.976 -60.353 1.00 53.28 166 TYR A N 1
ATOM 1273 C CA . TYR A 1 166 ? 28.474 -10.923 -59.993 1.00 53.28 166 TYR A CA 1
ATOM 1274 C C . TYR A 1 166 ? 29.823 -10.190 -59.963 1.00 53.28 166 TYR A C 1
ATOM 1276 O O . TYR A 1 166 ? 30.196 -9.574 -60.957 1.00 53.28 166 TYR A O 1
ATOM 1284 N N . THR A 1 167 ? 30.559 -10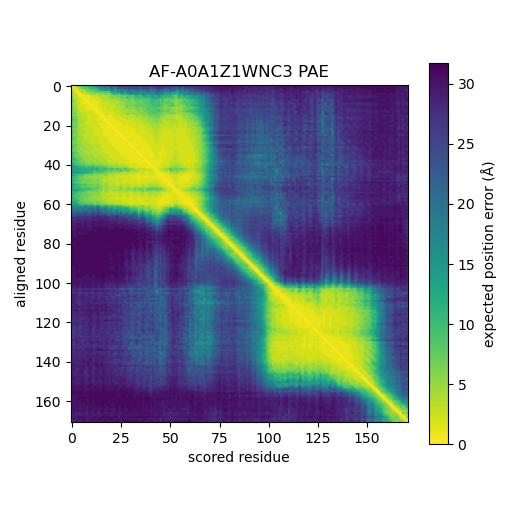.320 -58.864 1.00 62.34 167 THR A N 1
ATOM 1285 C CA . THR A 1 167 ? 32.025 -10.183 -58.771 1.00 62.34 167 THR A CA 1
ATOM 1286 C C . THR A 1 167 ? 32.426 -11.200 -57.689 1.00 62.34 167 THR A C 1
ATOM 1288 O O . THR A 1 167 ? 31.943 -11.089 -56.570 1.00 62.34 167 THR A O 1
ATOM 1291 N N . GLY A 1 168 ? 33.123 -12.309 -57.933 1.00 57.28 168 GLY A N 1
ATOM 1292 C CA . GLY A 1 168 ? 34.283 -12.493 -58.797 1.00 57.28 168 GLY A CA 1
ATOM 1293 C C . GLY A 1 168 ? 35.542 -12.255 -57.963 1.00 57.28 168 GLY A C 1
ATOM 1294 O O . GLY A 1 168 ? 36.148 -11.203 -58.107 1.00 57.28 168 GLY A O 1
ATOM 1295 N N . TRP A 1 169 ? 35.888 -13.184 -57.064 1.00 62.78 169 TRP A N 1
ATOM 1296 C CA . TRP A 1 169 ? 37.179 -13.183 -56.367 1.00 62.78 169 TRP A CA 1
ATOM 1297 C C . TRP A 1 169 ? 38.119 -14.143 -57.103 1.00 62.78 169 TRP A C 1
ATOM 1299 O O . TRP A 1 169 ? 37.780 -15.310 -57.294 1.00 62.78 169 TRP A O 1
ATOM 1309 N N . VAL A 1 170 ? 39.263 -13.627 -57.552 1.00 60.12 170 VAL A N 1
ATOM 1310 C CA . VAL A 1 170 ? 40.394 -14.393 -58.088 1.00 60.12 170 VAL A CA 1
ATOM 1311 C C . VAL A 1 170 ? 41.596 -14.099 -57.193 1.00 60.12 170 VAL A C 1
ATOM 1313 O O . VAL A 1 170 ? 41.952 -12.931 -57.061 1.00 60.12 170 VAL A O 1
ATOM 1316 N N . ASN A 1 171 ? 42.168 -15.191 -56.667 1.00 46.59 171 ASN A N 1
ATOM 1317 C CA . ASN A 1 171 ? 43.392 -15.372 -55.868 1.00 46.59 171 ASN A CA 1
ATOM 1318 C C . ASN A 1 171 ? 43.527 -14.616 -54.543 1.00 46.59 171 ASN A C 1
ATOM 1320 O O . ASN A 1 171 ? 43.786 -13.396 -54.558 1.00 46.59 171 ASN A O 1
#

Secondary structure (DSSP, 8-state):
-HHHHHHHHHHHHHHHHHHHHHHHHHHHHHHHHHHHHHHHHHTTSEEEEEEETTEEEEEEEPPPPPPP-------------------------------------------HHHHHHHHHHHHHTT--HHHHHHHHHHHHHHHHHHHHHHHHHHS-S--------------